Protein 6AO7 (pdb70)

Secondary structure (DSSP, 8-state):
--S-EEEEPPTTSPP-HHHHHHH-S-HHHHHHHHHHSEEEEEEETTEEEEEEEEEESSSSEEEEEEEEE-GGGTTSSHHHHHHHHHHHHHHHTT-SEEEEEEETT-HHHHHHHHHTTPEEEEEETTHHHHH-SS--EETTEE--SEEEEEEE-

Solvent-accessible surface area: 8504 Å² total; per-residue (Å²): 65,111,75,32,77,32,125,79,43,91,96,82,54,114,49,23,58,120,14,0,70,84,50,8,90,24,105,80,48,0,53,121,9,35,120,71,15,97,14,18,16,0,25,83,83,153,98,65,0,0,0,0,0,9,60,50,104,78,158,89,6,1,6,4,66,4,29,8,14,18,131,88,46,78,157,103,47,6,17,4,95,0,0,49,32,0,22,102,52,1,91,103,51,154,42,52,87,0,5,5,20,10,3,41,2,9,87,54,71,24,138,54,11,85,124,63,40,3,180,83,67,73,111,76,167,57,40,27,59,113,71,22,143,66,90,51,148,62,129,63,90,71,9,34,33,15,18,10,0,19,29,86,58

Radius of gyration: 14.87 Å; Cα contacts (8 Å, |Δi|>4): 278; chains: 1; bounding box: 31×37×37 Å

Structure (mmCIF, N/CA/C/O backbone):
data_6AO7
#
_entry.id   6AO7
#
_cell.length_a   67.160
_cell.length_b   67.160
_cell.length_c   134.210
_cell.angle_alpha   90.000
_cell.angle_beta   90.000
_cell.angle_gamma   120.000
#
_symmetry.space_group_name_H-M   'P 65 2 2'
#
loop_
_entity.id
_entity.type
_entity.pdbx_description
1 polymer Acetyltransferase
2 non-polymer 'ACETYL COENZYME *A'
3 non-polymer 'SULFATE ION'
4 water water
#
loop_
_atom_site.group_PDB
_atom_site.id
_atom_site.type_symbol
_atom_site.label_atom_id
_atom_site.label_alt_id
_atom_site.label_comp_id
_atom_site.label_asym_id
_atom_site.label_entity_id
_atom_site.label_seq_id
_atom_site.pdbx_PDB_ins_code
_atom_site.Cartn_x
_atom_site.Cartn_y
_atom_site.Cartn_z
_atom_site.occupancy
_atom_site.B_iso_or_equiv
_atom_site.auth_seq_id
_atom_site.auth_comp_id
_atom_site.auth_asym_id
_atom_site.auth_atom_id
_atom_site.pdbx_PDB_model_num
ATOM 1 N N . LYS A 1 10 ? -12.709 13.886 70.294 1.00 89.70 2 LYS A N 1
ATOM 2 C CA . LYS A 1 10 ? -13.538 13.594 71.456 1.00 91.30 2 LYS A CA 1
ATOM 3 C C . LYS A 1 10 ? -12.742 13.812 72.737 1.00 86.82 2 LYS A C 1
ATOM 4 O O . LYS A 1 10 ? -11.727 14.508 72.738 1.00 85.48 2 LYS A O 1
ATOM 6 N N . ASP A 1 11 ? -13.210 13.216 73.829 1.00 83.66 3 ASP A N 1
ATOM 7 C CA . ASP A 1 11 ? -12.576 13.381 75.129 1.00 80.67 3 ASP A CA 1
ATOM 8 C C . ASP A 1 11 ? -11.738 12.177 75.541 1.00 78.07 3 ASP A C 1
ATOM 9 O O . ASP A 1 11 ? -11.127 12.204 76.612 1.00 77.87 3 ASP A O 1
ATOM 11 N N . ASN A 1 12 ? -11.689 11.130 74.725 1.00 78.53 4 ASN A N 1
ATOM 12 C CA . ASN A 1 12 ? -10.971 9.906 75.056 1.00 82.22 4 ASN A CA 1
ATOM 13 C C . ASN A 1 12 ? -9.881 9.617 74.029 1.00 79.26 4 ASN A C 1
ATOM 14 O O . ASN A 1 12 ? -9.677 8.476 73.611 1.00 84.62 4 ASN A O 1
ATOM 16 N N . ILE A 1 13 ? -9.169 10.661 73.610 1.00 70.79 5 ILE A N 1
ATOM 17 C CA . ILE A 1 13 ? -8.050 10.555 72.678 1.00 64.70 5 ILE A CA 1
ATOM 18 C C . ILE A 1 13 ? -6.760 10.651 73.482 1.00 60.49 5 ILE A C 1
ATOM 19 O O . ILE A 1 13 ? -6.696 11.390 74.472 1.00 66.59 5 ILE A O 1
ATOM 24 N N . THR A 1 14 ? -5.742 9.881 73.091 1.00 54.00 6 THR A N 1
ATOM 25 C CA . THR A 1 14 ? -4.434 9.926 73.738 1.00 54.04 6 THR A CA 1
ATOM 26 C C . THR A 1 14 ? -3.371 10.356 72.732 1.00 54.45 6 THR A C 1
ATOM 27 O O . THR A 1 14 ? -3.447 10.003 71.552 1.00 51.67 6 THR A O 1
ATOM 31 N N . ILE A 1 15 ? -2.380 11.117 73.203 1.00 56.49 7 ILE A N 1
ATOM 32 C CA . ILE A 1 15 ? -1.316 11.650 72.357 1.00 56.15 7 ILE A CA 1
ATOM 33 C C . ILE A 1 15 ? 0.029 11.248 72.945 1.00 56.57 7 ILE A C 1
ATOM 34 O O . ILE A 1 15 ? 0.284 11.476 74.131 1.00 61.12 7 ILE A O 1
ATOM 39 N N . HIS A 1 16 ? 0.891 10.676 72.113 1.00 52.44 8 HIS A N 1
ATOM 40 C CA . HIS A 1 16 ? 2.209 10.223 72.524 1.00 52.04 8 HIS A CA 1
ATOM 41 C C . HIS A 1 16 ? 3.202 10.491 71.406 1.00 38.01 8 HIS A C 1
ATOM 42 O O . HIS A 1 16 ? 2.820 10.542 70.231 1.00 41.70 8 HIS A O 1
ATOM 49 N N . PRO A 1 17 ? 4.477 10.681 71.741 1.00 45.33 9 PRO A N 1
ATOM 50 C CA . PRO A 1 17 ? 5.489 10.804 70.690 1.00 41.13 9 PRO A CA 1
ATOM 51 C C . PRO A 1 17 ? 5.623 9.498 69.926 1.00 39.34 9 PRO A C 1
ATOM 52 O O . PRO A 1 17 ? 5.420 8.409 70.470 1.00 42.80 9 PRO A O 1
ATOM 56 N N . HIS A 1 18 ? 5.967 9.618 68.647 1.00 39.62 10 HIS A N 1
ATOM 57 C CA . HIS A 1 18 ? 6.239 8.444 67.826 1.00 48.72 10 HIS A CA 1
ATOM 58 C C . HIS A 1 18 ? 7.502 7.713 68.299 1.00 49.13 10 HIS A C 1
ATOM 59 O O . HIS A 1 18 ? 8.541 8.339 68.535 1.00 49.64 10 HIS A O 1
ATOM 66 N N . THR A 1 19 ? 7.405 6.382 68.414 1.00 45.58 11 THR A N 1
ATOM 67 C CA . THR A 1 19 ? 8.504 5.502 68.826 1.00 53.99 11 THR A CA 1
ATOM 68 C C . THR A 1 19 ? 9.242 4.927 67.619 1.00 56.49 11 THR A C 1
ATOM 69 O O . THR A 1 19 ? 8.620 4.460 66.663 1.00 53.70 11 THR A O 1
ATOM 73 N N . ALA A 1 20 ? 10.572 4.915 67.694 1.00 57.23 12 ALA A N 1
ATOM 74 C CA . ALA A 1 20 ? 11.377 4.276 66.660 1.00 61.63 12 ALA A CA 1
ATOM 75 C C . ALA A 1 20 ? 10.934 2.832 66.443 1.00 66.95 12 ALA A C 1
ATOM 76 O O . ALA A 1 20 ? 10.659 2.098 67.396 1.00 61.27 12 ALA A O 1
ATOM 78 N N . GLY A 1 21 ? 10.868 2.428 65.172 1.00 68.22 13 GLY A N 1
ATOM 79 C CA . GLY A 1 21 ? 10.373 1.123 64.785 1.00 71.70 13 GLY A CA 1
ATOM 80 C C . GLY A 1 21 ? 8.890 1.097 64.465 1.00 68.85 13 GLY A C 1
ATOM 81 O O . GLY A 1 21 ? 8.446 0.235 63.701 1.00 71.95 13 GLY A O 1
ATOM 82 N N . THR A 1 22 ? 8.124 2.017 65.044 1.00 56.85 14 THR A N 1
ATOM 83 C CA . THR A 1 22 ? 6.707 2.164 64.730 1.00 63.67 14 THR A CA 1
ATOM 84 C C . THR A 1 22 ? 6.534 2.691 63.305 1.00 62.68 14 THR A C 1
ATOM 85 O O . THR A 1 22 ? 7.324 3.524 62.845 1.00 62.14 14 THR A O 1
ATOM 89 N N . PRO A 1 23 ? 5.519 2.231 62.582 1.00 56.38 15 PRO A N 1
ATOM 90 C CA . PRO A 1 23 ? 5.249 2.808 61.265 1.00 56.92 15 PRO A CA 1
ATOM 91 C C . PRO A 1 23 ? 4.955 4.299 61.356 1.00 52.25 15 PRO A C 1
ATOM 92 O O . PRO A 1 23 ? 4.326 4.790 62.299 1.00 46.06 15 PRO A O 1
ATOM 96 N N . ILE A 1 24 ? 5.443 5.027 60.366 1.00 45.44 16 ILE A N 1
ATOM 97 C CA A ILE A 1 24 ? 5.172 6.456 60.241 0.67 42.10 16 ILE A CA 1
ATOM 98 C CA B ILE A 1 24 ? 5.155 6.451 60.270 0.33 42.10 16 ILE A CA 1
ATOM 99 C C . ILE A 1 24 ? 3.845 6.603 59.504 1.00 41.97 16 ILE A C 1
ATOM 100 O O . ILE A 1 24 ? 3.694 6.041 58.412 1.00 43.83 16 ILE A O 1
ATOM 109 N N . PRO A 1 25 ? 2.854 7.329 60.053 1.00 42.20 17 PRO A N 1
ATOM 110 C CA . PRO A 1 25 ? 1.531 7.438 59.393 1.00 43.48 17 PRO A CA 1
ATOM 111 C C . PRO A 1 25 ? 1.556 8.416 58.222 1.00 46.78 17 PRO A C 1
ATOM 112 O O . PRO A 1 25 ? 1.094 9.564 58.297 1.00 45.42 17 PRO A O 1
ATOM 116 N N . TYR A 1 26 ? 2.137 7.961 57.110 1.00 43.25 18 TYR A N 1
ATOM 117 C CA . TYR A 1 26 ? 2.245 8.829 55.943 1.00 44.37 18 TYR A CA 1
ATOM 118 C C . TYR A 1 26 ? 0.874 9.184 55.389 1.00 49.06 18 TYR A C 1
ATOM 119 O O . TYR A 1 26 ? 0.673 10.300 54.893 1.00 41.13 18 TYR A O 1
ATOM 128 N N . ASP A 1 27 ? -0.076 8.242 55.449 1.00 48.06 19 ASP A N 1
ATOM 129 C CA . ASP A 1 27 ? -1.455 8.539 55.068 1.00 53.20 19 ASP A CA 1
ATOM 130 C C . ASP A 1 27 ? -1.934 9.828 55.723 1.00 48.39 19 ASP A C 1
ATOM 131 O O . ASP A 1 27 ? -2.485 10.716 55.058 1.00 49.39 19 ASP A O 1
ATOM 136 N N . LEU A 1 28 ? -1.697 9.967 57.027 1.00 37.22 20 LEU A N 1
ATOM 137 C CA . LEU A 1 28 ? -2.125 11.181 57.716 1.00 41.15 20 LEU A CA 1
ATOM 138 C C . LEU A 1 28 ? -1.259 12.384 57.341 1.00 39.86 20 LEU A C 1
ATOM 139 O O . LEU A 1 28 ? -1.786 13.446 56.983 1.00 38.05 20 LEU A O 1
ATOM 144 N N . LEU A 1 29 ? 0.069 12.247 57.432 1.00 41.27 21 LEU A N 1
ATOM 145 C CA . LEU A 1 29 ? 0.954 13.379 57.142 1.00 37.45 21 LEU A CA 1
ATOM 146 C C . LEU A 1 29 ? 0.706 13.936 55.743 1.00 35.46 21 LEU A C 1
ATOM 147 O O . LEU A 1 29 ? 0.734 15.158 55.540 1.00 33.92 21 LEU A O 1
ATOM 152 N N . LEU A 1 30 ? 0.429 13.054 54.774 1.00 36.14 22 LEU A N 1
ATOM 153 C CA . LEU A 1 30 ? 0.209 13.479 53.400 1.00 43.71 22 LEU A CA 1
ATOM 154 C C . LEU A 1 30 ? -1.106 14.225 53.229 1.00 38.78 22 LEU A C 1
ATOM 155 O O . LEU A 1 30 ? -1.266 14.922 52.225 1.00 38.32 22 LEU A O 1
ATOM 160 N N . LEU A 1 31 ? -2.056 14.080 54.160 1.00 35.04 23 LEU A N 1
ATOM 161 C CA . LEU A 1 31 ? -3.264 14.894 54.082 1.00 38.43 23 LEU A CA 1
ATOM 162 C C . LEU A 1 31 ? -2.932 16.363 54.278 1.00 42.05 23 LEU A C 1
ATOM 163 O O . LEU A 1 31 ? -3.617 17.236 53.727 1.00 36.94 23 LEU A O 1
ATOM 168 N N . ALA A 1 32 ? -1.873 16.645 55.042 1.00 39.84 24 ALA A N 1
ATOM 169 C CA . ALA A 1 32 ? -1.480 18.002 55.390 1.00 41.29 24 ALA A CA 1
ATOM 170 C C . ALA A 1 32 ? -0.361 18.548 54.514 1.00 43.14 24 ALA A C 1
ATOM 171 O O . ALA A 1 32 ? -0.227 19.770 54.400 1.00 44.35 24 ALA A O 1
ATOM 173 N N . ASP A 1 33 ? 0.435 17.681 53.894 1.00 39.45 25 ASP A N 1
ATOM 174 C CA . ASP A 1 33 ? 1.561 18.091 53.069 1.00 42.56 25 ASP A CA 1
ATOM 175 C C . ASP A 1 33 ? 1.718 17.090 51.929 1.00 46.32 25 ASP A C 1
ATOM 176 O O . ASP A 1 33 ? 2.076 15.929 52.170 1.00 46.89 25 ASP A O 1
ATOM 181 N N . PRO A 1 34 ? 1.457 17.494 50.680 1.00 45.33 26 PRO A N 1
ATOM 182 C CA . PRO A 1 34 ? 1.453 16.531 49.571 1.00 43.14 26 PRO A CA 1
ATOM 183 C C . PRO A 1 34 ? 2.828 15.994 49.197 1.00 54.95 26 PRO A C 1
ATOM 184 O O . PRO A 1 34 ? 2.912 15.087 48.356 1.00 49.12 26 PRO A O 1
ATOM 188 N N . SER A 1 35 ? 3.906 16.493 49.795 1.00 50.01 27 SER A N 1
ATOM 189 C CA . SER A 1 35 ? 5.257 16.106 49.408 1.00 51.43 27 SER A CA 1
ATOM 190 C C . SER A 1 35 ? 5.853 15.188 50.470 1.00 48.58 27 SER A C 1
ATOM 191 O O . SER A 1 35 ? 6.228 15.649 51.553 1.00 47.69 27 SER A O 1
ATOM 194 N N . LYS A 1 36 ? 5.961 13.895 50.144 1.00 49.42 28 LYS A N 1
ATOM 195 C CA . LYS A 1 36 ? 6.629 12.958 51.044 1.00 47.77 28 LYS A CA 1
ATOM 196 C C . LYS A 1 36 ? 8.084 13.349 51.270 1.00 52.35 28 LYS A C 1
ATOM 197 O O . LYS A 1 36 ? 8.664 13.019 52.312 1.00 50.96 28 LYS A O 1
ATOM 203 N N . GLU A 1 37 ? 8.690 14.047 50.307 1.00 54.58 29 GLU A N 1
ATOM 204 C CA . GLU A 1 37 ? 10.070 14.486 50.467 1.00 60.13 29 GLU A CA 1
ATOM 205 C C . GLU A 1 37 ? 10.171 15.571 51.527 1.00 55.34 29 GLU A C 1
ATOM 206 O O . GLU A 1 37 ? 11.046 15.519 52.400 1.00 55.13 29 GLU A O 1
ATOM 208 N N . LEU A 1 38 ? 9.271 16.557 51.474 1.00 50.69 30 LEU A N 1
ATOM 209 C CA . LEU A 1 38 ? 9.271 17.606 52.489 1.00 45.42 30 LEU A CA 1
ATOM 210 C C . LEU A 1 38 ? 8.921 17.048 53.865 1.00 44.98 30 LEU A C 1
ATOM 211 O O . LEU A 1 38 ? 9.496 17.478 54.871 1.00 42.11 30 LEU A O 1
ATOM 216 N N . ILE A 1 39 ? 7.985 16.092 53.931 1.00 38.41 31 ILE A N 1
ATOM 217 C CA . ILE A 1 39 ? 7.645 15.477 55.214 1.00 39.65 31 ILE A CA 1
ATOM 218 C C . ILE A 1 39 ? 8.880 14.831 55.828 1.00 44.86 31 ILE A C 1
ATOM 219 O O . I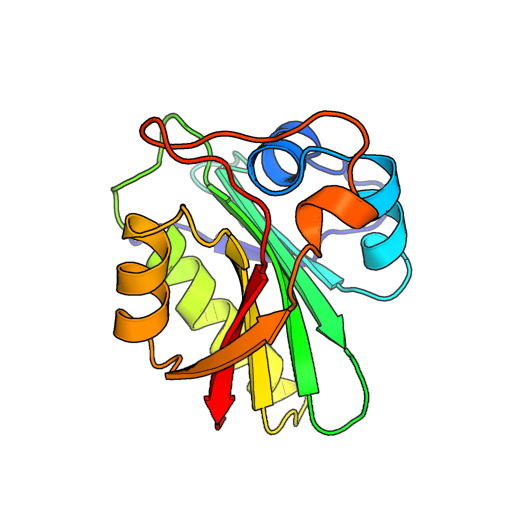LE A 1 39 ? 9.267 15.137 56.964 1.00 41.98 31 ILE A O 1
ATOM 224 N N . ASP A 1 40 ? 9.541 13.953 55.067 1.00 46.61 32 ASP A N 1
ATOM 225 C CA . ASP A 1 40 ? 10.711 13.260 55.596 1.00 45.78 32 ASP A CA 1
ATOM 226 C C . ASP A 1 40 ? 11.800 14.239 56.029 1.00 49.54 32 ASP A C 1
ATOM 227 O O . ASP A 1 40 ? 12.550 13.955 56.969 1.00 43.68 32 ASP A O 1
ATOM 232 N N . GLN A 1 41 ? 11.870 15.416 55.400 1.00 54.05 33 GLN A N 1
ATOM 233 C CA . GLN A 1 41 ? 12.902 16.383 55.774 1.00 52.47 33 GLN A CA 1
ATOM 234 C C . GLN A 1 41 ? 12.639 16.981 57.154 1.00 48.30 33 GLN A C 1
ATOM 235 O O . GLN A 1 41 ? 13.560 17.104 57.968 1.00 45.79 33 GLN A O 1
ATOM 241 N N . TYR A 1 42 ? 11.399 17.387 57.440 1.00 39.97 34 TYR A N 1
ATOM 242 C CA . TYR A 1 42 ? 11.206 17.904 58.789 1.00 43.53 34 TYR A CA 1
ATOM 243 C C . TYR A 1 42 ? 10.993 16.797 59.811 1.00 48.89 34 TYR A C 1
ATOM 244 O O . TYR A 1 42 ? 11.039 17.076 61.012 1.00 51.00 34 TYR A O 1
ATOM 253 N N . LEU A 1 43 ? 10.795 15.547 59.384 1.00 50.10 35 LEU A N 1
ATOM 254 C CA . LEU A 1 43 ? 10.879 14.462 60.352 1.00 44.94 35 LEU A CA 1
ATOM 255 C C . LEU A 1 43 ? 12.307 14.263 60.836 1.00 45.86 35 LEU A C 1
ATOM 256 O O . LEU A 1 43 ? 12.505 13.751 61.941 1.00 48.68 35 LEU A O 1
ATOM 261 N N . THR A 1 44 ? 13.301 14.701 60.054 1.00 49.89 36 THR A N 1
ATOM 262 C CA . THR A 1 44 ? 14.703 14.535 60.446 1.00 53.01 36 THR A CA 1
ATOM 263 C C . THR A 1 44 ? 15.012 15.281 61.738 1.00 50.85 36 THR A C 1
ATOM 264 O O . THR A 1 44 ? 15.593 14.716 62.674 1.00 52.77 36 THR A O 1
ATOM 268 N N . SER A 1 45 ? 14.645 16.557 61.804 1.00 46.76 37 SER A N 1
ATOM 269 C CA . SER A 1 45 ? 14.973 17.402 62.944 1.00 56.48 37 SER A CA 1
ATOM 270 C C . SER A 1 45 ? 13.765 17.723 63.810 1.00 50.41 37 SER A C 1
ATOM 271 O O . SER A 1 45 ? 13.922 18.347 64.864 1.00 57.52 37 SER A O 1
ATOM 274 N N . GLY A 1 46 ? 12.568 17.311 63.399 1.00 39.52 38 GLY A N 1
ATOM 275 C CA . GLY A 1 46 ? 11.364 17.562 64.156 1.00 40.15 38 GLY A CA 1
ATOM 276 C C . GLY A 1 46 ? 10.991 16.389 65.054 1.00 43.25 38 GLY A C 1
ATOM 277 O O . GLY A 1 46 ? 11.689 15.383 65.145 1.00 39.82 38 GLY A O 1
ATOM 278 N N . GLU A 1 47 ? 9.858 16.551 65.732 1.00 40.56 39 GLU A N 1
ATOM 279 C CA . GLU A 1 47 ? 9.329 15.547 66.643 1.00 40.25 39 GLU A CA 1
ATOM 280 C C . GLU A 1 47 ? 7.903 15.233 66.230 1.00 42.15 39 GLU A C 1
ATOM 281 O O . GLU A 1 47 ? 7.070 16.145 66.119 1.00 35.86 39 GLU A O 1
ATOM 287 N N . LEU A 1 48 ? 7.626 13.949 66.011 1.00 39.49 40 LEU A N 1
ATOM 288 C CA . LEU A 1 48 ? 6.316 13.502 65.550 1.00 36.85 40 LEU A C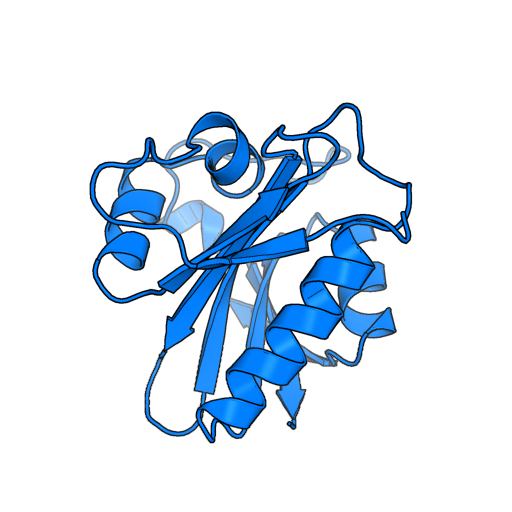A 1
ATOM 289 C C . LEU A 1 48 ? 5.512 12.974 66.731 1.00 36.35 40 LEU A C 1
ATOM 290 O O . LEU A 1 48 ? 6.034 12.211 67.558 1.00 38.49 40 LEU A O 1
ATOM 295 N N . TYR A 1 49 ? 4.245 13.379 66.798 1.00 36.40 41 TYR A N 1
ATOM 296 C CA . TYR A 1 49 ? 3.328 12.971 67.849 1.00 36.94 41 TYR A CA 1
ATOM 297 C C . TYR A 1 49 ? 2.110 12.315 67.211 1.00 37.01 41 TYR A C 1
ATOM 298 O O . TYR A 1 49 ? 1.662 12.728 66.140 1.00 37.87 41 TYR A O 1
ATOM 307 N N . LEU A 1 50 ? 1.591 11.282 67.856 1.00 40.04 42 LEU A N 1
ATOM 308 C CA . LEU A 1 50 ? 0.511 10.470 67.310 1.00 42.82 42 LEU A CA 1
ATOM 309 C C . LEU A 1 50 ? -0.686 10.540 68.245 1.00 46.91 42 LEU A C 1
ATOM 310 O O . LEU A 1 50 ? -0.539 10.340 69.456 1.00 45.05 42 LEU A O 1
ATOM 315 N N . ALA A 1 51 ? -1.868 10.800 67.682 1.00 42.49 43 ALA A N 1
ATOM 316 C CA . ALA A 1 51 ? -3.112 10.816 68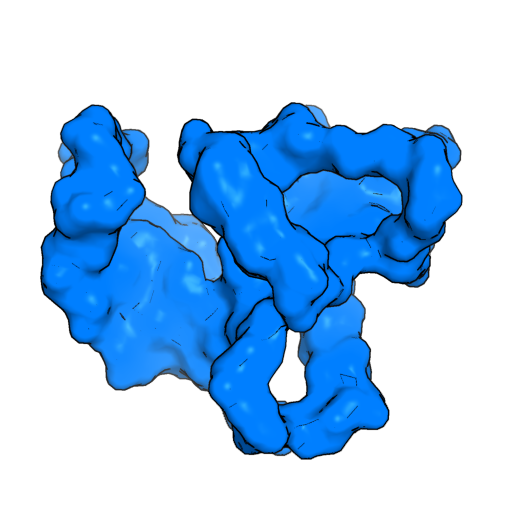.441 1.00 44.88 43 ALA A CA 1
ATOM 317 C C . ALA A 1 51 ? -3.856 9.510 68.189 1.00 48.18 43 ALA A C 1
ATOM 318 O O . ALA A 1 51 ? -4.144 9.175 67.037 1.00 47.88 43 ALA A O 1
ATOM 320 N N . LYS A 1 52 ? -4.158 8.783 69.262 1.00 51.91 44 LYS A N 1
ATOM 321 C CA . LYS A 1 52 ? -4.782 7.468 69.182 1.00 62.29 44 LYS A CA 1
ATOM 322 C C . LYS A 1 52 ? -6.180 7.496 69.793 1.00 62.57 44 LYS A C 1
ATOM 323 O O . LYS A 1 52 ? -6.417 8.168 70.802 1.00 59.82 44 LYS A O 1
ATOM 325 N N . TYR A 1 53 ? -7.104 6.761 69.173 1.00 63.74 45 TYR A N 1
ATOM 326 C CA . TYR A 1 53 ? -8.466 6.620 69.681 1.00 68.80 45 TYR A CA 1
ATOM 327 C C . TYR A 1 53 ? -8.920 5.192 69.447 1.00 75.86 45 TYR A C 1
ATOM 328 O O . TYR A 1 53 ? -8.967 4.745 68.296 1.00 71.53 45 TYR A O 1
ATOM 337 N N . ASN A 1 54 ? -9.291 4.503 70.525 1.00 78.68 46 ASN A N 1
ATOM 338 C CA . ASN A 1 54 ? -9.600 3.079 70.486 1.00 91.46 46 ASN A CA 1
ATOM 339 C C . ASN A 1 54 ? -8.566 2.339 69.644 1.00 91.43 46 ASN A C 1
ATOM 340 O O . ASN A 1 54 ? -8.887 1.621 68.695 1.00 98.43 46 ASN A O 1
ATOM 342 N N . ASN A 1 55 ? -7.297 2.584 69.972 1.00 84.47 47 ASN A N 1
ATOM 343 C CA . ASN A 1 55 ? -6.101 1.903 69.489 1.00 79.31 47 ASN A CA 1
ATOM 344 C C . ASN A 1 55 ? -5.678 2.342 68.082 1.00 82.41 47 ASN A C 1
ATOM 345 O O . ASN A 1 55 ? -4.609 1.941 67.625 1.00 76.39 47 ASN A O 1
ATOM 350 N N . GLU A 1 56 ? -6.456 3.170 67.395 1.00 63.52 48 GLU A N 1
ATOM 351 C CA . GLU A 1 56 ? -6.159 3.569 66.026 1.00 61.45 48 GLU A CA 1
ATOM 352 C C . GLU A 1 56 ? -5.493 4.937 66.012 1.00 54.11 48 GLU A C 1
ATOM 353 O O . GLU A 1 56 ? -5.888 5.823 66.770 1.00 48.89 48 GLU A O 1
ATOM 359 N N . ILE A 1 57 ? -4.485 5.107 65.156 1.00 41.18 49 ILE A N 1
ATOM 360 C CA A ILE A 1 57 ? -3.870 6.417 64.950 0.50 38.38 49 ILE A CA 1
ATOM 361 C CA B ILE A 1 57 ? -3.866 6.415 64.945 0.50 38.38 49 ILE A CA 1
ATOM 362 C C . ILE A 1 57 ? -4.793 7.228 64.047 1.00 40.86 49 ILE A C 1
ATOM 363 O O . ILE A 1 57 ? -4.953 6.917 62.865 1.00 41.11 49 ILE A O 1
ATOM 372 N N . ILE A 1 58 ? -5.405 8.270 64.602 1.00 40.08 50 ILE A N 1
ATOM 373 C CA . ILE A 1 58 ? -6.362 9.083 63.863 1.00 42.02 50 ILE A CA 1
ATOM 374 C C . ILE A 1 58 ? -5.881 10.507 63.649 1.00 37.08 50 ILE A C 1
ATOM 375 O O . ILE A 1 58 ? -6.589 11.296 63.018 1.00 41.60 50 ILE A O 1
ATOM 380 N N . GLY A 1 59 ? -4.706 10.860 64.141 1.00 37.16 51 GLY A N 1
ATOM 381 C CA . GLY A 1 59 ? -4.206 12.207 63.939 1.00 31.39 51 GLY A CA 1
ATOM 382 C C . GLY A 1 59 ? -2.752 12.260 64.335 1.00 33.00 51 GLY A C 1
ATOM 383 O O . GLY A 1 59 ? -2.224 11.329 64.955 1.00 36.50 51 GLY A O 1
ATOM 384 N N . CYS A 1 60 ? -2.111 13.374 63.971 1.00 32.20 52 CYS A N 1
ATOM 385 C CA . CYS A 1 60 ? -0.681 13.541 64.217 1.00 31.96 52 CYS A CA 1
ATOM 386 C C . CYS A 1 60 ? -0.310 15.001 64.055 1.00 34.79 52 CYS A C 1
ATOM 387 O O . CYS A 1 60 ? -1.025 15.774 63.408 1.00 34.03 52 CYS A O 1
ATOM 390 N N . TYR A 1 61 ? 0.831 15.366 64.638 1.00 33.15 53 TYR A N 1
ATOM 391 C CA . TYR A 1 61 ? 1.455 16.647 64.329 1.00 31.90 53 TYR A CA 1
ATOM 392 C C . TYR A 1 61 ? 2.976 16.516 64.441 1.00 32.40 53 TYR A C 1
ATOM 393 O O . TYR A 1 61 ? 3.502 15.602 65.086 1.00 33.46 53 TYR A O 1
ATOM 402 N N . VAL A 1 62 ? 3.668 17.440 63.777 1.00 33.18 54 VAL A N 1
ATOM 403 C CA . VAL A 1 62 ? 5.125 17.518 63.784 1.00 32.04 54 VAL A CA 1
ATOM 404 C C . VAL A 1 62 ? 5.538 18.905 64.266 1.00 29.41 54 VAL A C 1
ATOM 405 O O . VAL A 1 62 ? 5.108 19.924 63.693 1.00 32.10 54 VAL A O 1
ATOM 409 N N . LEU A 1 63 ? 6.371 18.941 65.309 1.00 30.57 55 LEU A N 1
ATOM 410 C CA . LEU A 1 63 ? 6.991 20.168 65.795 1.00 32.21 55 LEU A CA 1
ATOM 411 C C . LEU A 1 63 ? 8.397 20.280 65.230 1.00 32.89 55 LEU A C 1
ATOM 412 O O . LEU A 1 63 ? 9.164 19.315 65.278 1.00 36.71 55 LEU A O 1
ATOM 417 N N . TYR A 1 64 ? 8.744 21.472 64.744 1.00 35.84 56 TYR A N 1
ATOM 418 C CA . TYR A 1 64 ? 9.978 21.696 63.991 1.00 33.94 56 TYR A CA 1
ATOM 419 C C . TYR A 1 64 ? 10.641 22.979 64.476 1.00 32.68 56 TYR A C 1
ATOM 420 O O . TYR A 1 64 ? 10.250 24.079 64.054 1.00 30.05 56 TYR A O 1
ATOM 429 N N . PRO A 1 65 ? 11.644 22.881 65.355 1.00 32.60 57 PRO A N 1
ATOM 430 C CA . PRO A 1 65 ? 12.294 24.098 65.872 1.00 40.09 57 PRO A CA 1
ATOM 431 C C . PRO A 1 65 ? 12.999 24.895 64.781 1.00 41.48 57 PRO A C 1
ATOM 432 O O . PRO A 1 65 ? 13.683 24.340 63.922 1.00 40.35 57 PRO A O 1
ATOM 436 N N . TRP A 1 66 ? 12.815 26.217 64.818 1.00 33.78 58 TRP A N 1
ATOM 437 C CA . TRP A 1 66 ? 13.649 27.138 64.049 1.00 36.65 58 TRP A CA 1
ATOM 438 C C . TRP A 1 66 ? 14.938 27.476 64.772 1.00 43.29 58 TRP A C 1
ATOM 439 O O . TRP A 1 66 ? 16.002 27.611 64.149 1.00 46.26 58 TRP A O 1
ATOM 450 N N . ASP A 1 67 ? 14.832 27.639 66.084 1.00 37.84 59 ASP A N 1
ATOM 451 C CA . ASP A 1 67 ? 15.900 28.153 66.924 1.00 40.11 59 ASP A CA 1
ATOM 452 C C . ASP A 1 67 ? 15.406 28.031 68.354 1.00 44.14 59 ASP A C 1
ATOM 453 O O . ASP A 1 67 ? 14.391 27.366 68.594 1.00 45.49 59 ASP A O 1
ATOM 458 N N . PHE A 1 68 ? 16.073 28.680 69.308 1.00 42.48 60 PHE A N 1
ATOM 459 C CA . PHE A 1 68 ? 15.636 28.521 70.687 1.00 47.64 60 PHE A CA 1
ATOM 460 C C . PHE A 1 68 ? 14.274 29.154 70.930 1.00 49.92 60 PHE A C 1
ATOM 461 O O . PHE A 1 68 ? 13.484 28.621 71.717 1.00 44.41 60 PHE A O 1
ATOM 469 N N . GLU A 1 69 ? 13.977 30.266 70.251 1.00 46.90 61 GLU A N 1
ATOM 470 C CA . GLU A 1 69 ? 12.770 31.034 70.540 1.00 47.29 61 GLU A CA 1
ATOM 471 C C . GLU A 1 69 ? 11.522 30.459 69.857 1.00 46.34 61 GLU A C 1
ATOM 472 O O . GLU A 1 69 ? 10.448 30.425 70.470 1.00 41.29 61 GLU A O 1
ATOM 478 N N . THR A 1 70 ? 11.631 29.982 68.613 1.00 35.27 62 THR A N 1
ATOM 479 C CA . THR A 1 70 ? 10.456 29.654 67.804 1.00 32.90 62 THR A CA 1
ATOM 480 C C . THR A 1 70 ? 10.452 28.185 67.410 1.00 38.24 62 THR A C 1
ATOM 481 O O . THR A 1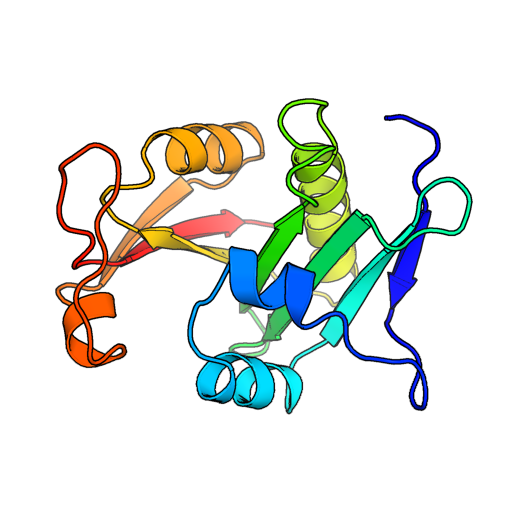 70 ? 11.461 27.663 66.932 1.00 37.96 62 THR A O 1
ATOM 485 N N . THR A 1 71 ? 9.304 27.529 67.565 1.00 35.86 63 THR A N 1
ATOM 486 C CA . THR A 1 71 ? 9.109 26.219 66.962 1.00 33.52 63 THR A CA 1
ATOM 487 C C . THR A 1 71 ? 7.847 26.269 66.121 1.00 36.63 63 THR A C 1
ATOM 488 O O . THR A 1 71 ? 6.948 27.071 66.377 1.00 32.79 63 THR A O 1
ATOM 492 N N . GLU A 1 72 ? 7.804 25.424 65.096 1.00 32.50 64 GLU A N 1
ATOM 493 C CA . GLU A 1 72 ? 6.793 25.495 64.056 1.00 27.85 64 GLU A CA 1
ATOM 494 C C . GLU A 1 72 ? 6.024 24.180 63.997 1.00 32.15 64 GLU A C 1
ATOM 495 O O . GLU A 1 72 ? 6.601 23.100 64.130 1.00 30.93 64 GLU A O 1
ATOM 501 N N . ILE A 1 73 ? 4.710 24.290 63.851 1.00 31.51 65 ILE A N 1
ATOM 502 C CA . ILE A 1 73 ? 3.881 23.139 63.512 1.00 32.42 65 ILE A CA 1
ATOM 503 C C . ILE A 1 73 ? 4.032 22.947 62.008 1.00 27.98 65 ILE A C 1
ATOM 504 O O . ILE A 1 73 ? 3.373 23.636 61.225 1.00 31.26 65 ILE A O 1
ATOM 509 N N . LYS A 1 74 ? 4.927 22.045 61.599 1.00 30.14 66 LYS A N 1
ATOM 510 C CA . LYS A 1 74 ? 5.133 21.798 60.178 1.00 32.65 66 LYS A CA 1
ATOM 511 C C . LYS A 1 74 ? 4.029 20.942 59.578 1.00 33.40 66 LYS A C 1
ATOM 512 O O . LYS A 1 74 ? 3.864 20.930 58.353 1.00 36.56 66 LYS A O 1
ATOM 518 N N . ASN A 1 75 ? 3.293 20.211 60.408 1.00 31.57 67 ASN A N 1
ATOM 519 C CA . ASN A 1 75 ? 2.302 19.270 59.903 1.00 34.69 67 ASN A CA 1
ATOM 520 C C . ASN A 1 75 ? 1.301 18.998 61.010 1.00 28.02 67 ASN A C 1
ATOM 521 O O . ASN A 1 75 ? 1.690 18.771 62.151 1.00 32.54 67 ASN A O 1
ATOM 526 N N . ILE A 1 76 ? 0.015 19.092 60.693 1.00 33.08 68 ILE A N 1
ATOM 527 C CA . ILE A 1 76 ? -1.023 18.692 61.633 1.00 30.99 68 ILE A CA 1
ATOM 528 C C . ILE A 1 76 ? -2.172 18.110 60.820 1.00 30.60 68 ILE A C 1
ATOM 529 O O . ILE A 1 76 ? -2.629 18.723 59.845 1.00 31.48 68 ILE A O 1
ATOM 534 N N . ALA A 1 77 ? -2.623 16.915 61.194 1.00 29.39 69 ALA A N 1
ATOM 535 C CA . ALA A 1 77 ? -3.630 16.243 60.374 1.00 32.12 69 ALA A CA 1
ATOM 536 C C . ALA A 1 77 ? -4.553 15.391 61.235 1.00 31.92 69 ALA A C 1
ATOM 537 O O . ALA A 1 77 ? -4.146 14.852 62.266 1.00 34.43 69 ALA A O 1
ATOM 539 N N . VAL A 1 78 ? -5.801 15.267 60.784 1.00 31.72 70 VAL A N 1
ATOM 540 C CA . VAL A 1 78 ? -6.791 14.400 61.402 1.00 33.75 70 VAL A CA 1
ATOM 541 C C . VAL A 1 78 ? -7.404 13.555 60.304 1.00 35.69 70 VAL A C 1
ATOM 542 O O . VAL A 1 78 ? -7.746 14.080 59.236 1.00 43.12 70 VAL A O 1
ATOM 546 N N . ALA A 1 79 ? -7.553 12.251 60.569 1.00 48.86 71 ALA A N 1
ATOM 547 C CA . ALA A 1 79 ? -8.164 11.332 59.616 1.00 47.47 71 ALA A CA 1
ATOM 548 C C . ALA A 1 79 ? -9.454 11.914 59.057 1.00 52.62 71 ALA A C 1
ATOM 549 O O . ALA A 1 79 ? -10.247 12.512 59.787 1.00 47.86 71 ALA A O 1
ATOM 551 N N . GLU A 1 80 ? -9.668 11.719 57.750 1.00 58.75 72 GLU A N 1
ATOM 552 C CA . GLU A 1 80 ? -10.837 12.301 57.096 1.00 65.43 72 GLU A CA 1
ATOM 553 C C . GLU A 1 80 ? -12.144 11.841 57.735 1.00 55.92 72 GLU A C 1
ATOM 554 O O . GLU A 1 80 ? -13.078 12.637 57.853 1.00 63.68 72 GLU A O 1
ATOM 560 N N . LYS A 1 81 ? -12.218 10.594 58.202 1.00 63.60 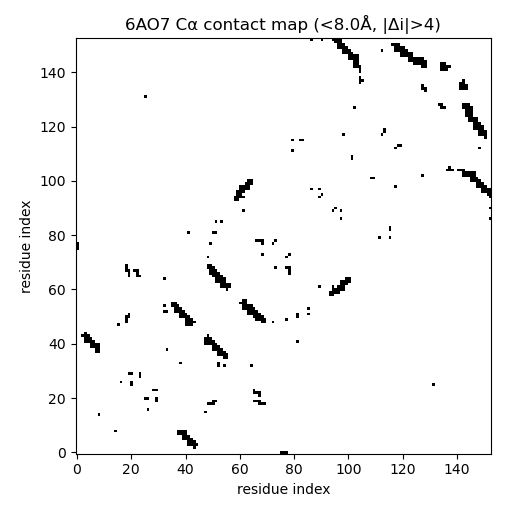73 LYS A N 1
ATOM 561 C CA . LYS A 1 81 ? -13.455 10.112 58.816 1.00 62.31 73 LYS A CA 1
ATOM 562 C C . LYS A 1 81 ? -13.751 10.793 60.148 1.00 60.13 73 LYS A C 1
ATOM 563 O O . LYS A 1 81 ? -14.907 10.784 60.591 1.00 57.41 73 LYS A O 1
ATOM 565 N N . PHE A 1 82 ? -12.743 11.387 60.784 1.00 57.55 74 PHE A N 1
ATOM 566 C CA . PHE A 1 82 ? -12.852 11.945 62.126 1.00 53.56 74 PHE A CA 1
ATOM 567 C C . PHE A 1 82 ? -12.760 13.466 62.153 1.00 48.96 74 PHE A C 1
ATOM 568 O O . PHE A 1 82 ? -12.677 14.050 63.240 1.00 46.97 74 PHE A O 1
ATOM 576 N N . GLN A 1 83 ? -12.760 14.127 61.001 1.00 48.00 75 GLN A N 1
ATOM 577 C CA . GLN A 1 83 ? -12.601 15.573 61.029 1.00 46.19 75 GLN A CA 1
ATOM 578 C C . GLN A 1 83 ? -13.893 16.241 61.499 1.00 47.22 75 GLN A C 1
ATOM 579 O O . GLN A 1 83 ? -14.967 15.634 61.517 1.00 49.90 75 GLN A O 1
ATOM 585 N N . ASN A 1 84 ? -13.767 17.511 61.895 1.00 45.44 76 ASN A N 1
ATOM 586 C CA . ASN A 1 84 ? -14.909 18.340 62.299 1.00 49.34 76 ASN A CA 1
ATOM 587 C C . ASN A 1 84 ? -15.658 17.730 63.477 1.00 49.68 76 ASN A C 1
ATOM 588 O O . ASN A 1 84 ? -16.880 17.839 63.589 1.00 54.78 76 ASN A O 1
ATOM 593 N N . GLN A 1 85 ? -14.913 17.075 64.359 1.00 45.47 77 GLN A N 1
ATOM 594 C CA . GLN A 1 85 ? -15.443 16.604 65.627 1.00 50.44 77 GLN A CA 1
ATOM 595 C C . GLN A 1 85 ? -14.633 17.148 66.793 1.00 51.05 77 GLN A C 1
ATOM 596 O O . GLN A 1 85 ? -14.772 16.644 67.910 1.00 51.54 77 GLN A O 1
ATOM 602 N N . GLY A 1 86 ? -13.783 18.155 66.557 1.00 47.61 78 GLY A N 1
ATOM 603 C CA . GLY A 1 86 ? -12.989 18.772 67.598 1.00 47.27 78 GLY A CA 1
ATOM 604 C C . GLY A 1 86 ? -11.636 18.143 67.880 1.00 46.89 78 GLY A C 1
ATOM 605 O O . GLY A 1 86 ? -10.941 18.612 68.790 1.00 46.59 78 GLY A O 1
ATOM 606 N N . ILE A 1 87 ? -11.226 17.108 67.139 1.00 45.16 79 ILE A N 1
ATOM 607 C CA . ILE A 1 87 ? -9.933 16.485 67.427 1.00 38.47 79 ILE A CA 1
ATOM 608 C C . ILE A 1 87 ? -8.783 17.443 67.123 1.00 38.27 79 ILE A C 1
ATOM 609 O O . ILE A 1 87 ? -7.800 17.506 67.872 1.00 38.78 79 ILE A O 1
ATOM 614 N N . GLY A 1 88 ? -8.874 18.193 66.022 1.00 36.13 80 GLY A N 1
ATOM 615 C CA . GLY A 1 88 ? -7.809 19.133 65.702 1.00 38.07 80 GLY A CA 1
ATOM 616 C C . GLY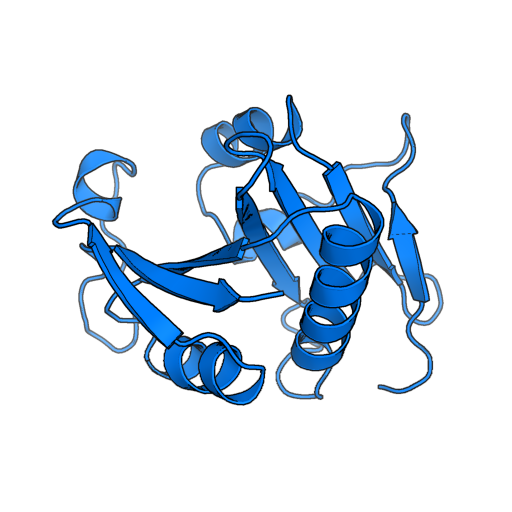 A 1 88 ? -7.565 20.144 66.810 1.00 37.38 80 GLY A C 1
ATOM 617 O O . GLY A 1 88 ? -6.416 20.447 67.146 1.00 33.67 80 GLY A O 1
ATOM 618 N N . GLY A 1 89 ? -8.642 20.665 67.400 1.00 35.96 81 GLY A N 1
ATOM 619 C CA . GLY A 1 89 ? -8.495 21.580 68.517 1.00 38.35 81 GLY A CA 1
ATOM 620 C C . GLY A 1 89 ? -7.799 20.946 69.707 1.00 40.88 81 GLY A C 1
ATOM 621 O O . GLY A 1 89 ? -6.971 21.581 70.368 1.00 42.03 81 GLY A O 1
ATOM 622 N N . GLN A 1 90 ? -8.132 19.689 70.003 1.00 39.50 82 GLN A N 1
ATOM 623 C CA . GLN A 1 90 ? -7.430 18.978 71.065 1.00 39.91 82 GLN A CA 1
ATOM 624 C C . GLN A 1 90 ? -5.949 18.850 70.740 1.00 43.48 82 GLN A C 1
ATOM 625 O O . GLN A 1 90 ? -5.096 19.026 71.619 1.00 37.97 82 GLN A O 1
ATOM 631 N N . LEU A 1 91 ? -5.625 18.558 69.475 1.00 39.88 83 LEU A N 1
ATOM 632 C CA . LEU A 1 91 ? -4.223 18.492 69.071 1.00 41.87 83 LEU A CA 1
ATOM 633 C C . LEU A 1 91 ? -3.528 19.835 69.279 1.00 37.62 83 LEU A C 1
ATOM 634 O O . LEU A 1 91 ? -2.419 19.891 69.821 1.00 37.81 83 LEU A O 1
ATOM 639 N N . LEU A 1 92 ? -4.169 20.937 68.863 1.00 33.81 84 LEU A N 1
ATOM 640 C CA . LEU A 1 92 ? -3.527 22.242 68.983 1.00 34.53 84 LEU A CA 1
ATOM 641 C C . LEU A 1 92 ? -3.237 22.597 70.440 1.00 38.40 84 LEU A C 1
ATOM 642 O O . LEU A 1 92 ? -2.165 23.136 70.751 1.00 34.27 84 LEU A O 1
ATOM 647 N N . LYS A 1 93 ? -4.180 22.309 71.342 1.00 39.28 85 LYS A N 1
ATOM 648 C CA . LYS A 1 93 ? -3.946 22.493 72.774 1.00 39.18 85 LYS A CA 1
ATOM 649 C C . LYS A 1 93 ? -2.743 21.691 73.251 1.00 43.08 85 LYS A C 1
ATOM 650 O O . LYS A 1 93 ? -1.967 22.160 74.096 1.00 44.72 85 LYS A O 1
ATOM 652 N N . ASP A 1 94 ? -2.5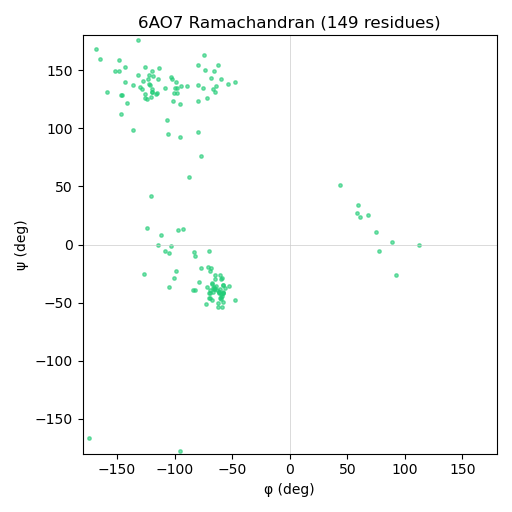98 20.458 72.757 1.00 36.84 86 ASP A N 1
ATOM 653 C CA . ASP A 1 94 ? -1.475 19.630 73.175 1.00 33.91 86 ASP A CA 1
ATOM 654 C C . ASP A 1 94 ? -0.159 20.178 72.639 1.00 35.42 86 ASP A C 1
ATOM 655 O O . ASP A 1 94 ? 0.848 20.163 73.349 1.00 38.13 86 ASP A O 1
ATOM 660 N N . VAL A 1 95 ? -0.149 20.678 71.396 1.00 34.52 87 VAL A N 1
ATOM 661 C CA . VAL A 1 95 ? 1.070 21.270 70.839 1.00 39.05 87 VAL A CA 1
ATOM 662 C C . VAL A 1 95 ? 1.525 22.446 71.687 1.00 37.79 87 VAL A C 1
ATOM 663 O O . VAL A 1 95 ? 2.723 22.604 71.963 1.00 36.14 87 VAL A O 1
ATOM 667 N N . ILE A 1 96 ? 0.577 23.308 72.072 1.00 32.44 88 ILE A N 1
ATOM 668 C CA . ILE A 1 96 ? 0.884 24.494 72.863 1.00 35.44 88 ILE A CA 1
ATOM 669 C C . ILE A 1 96 ? 1.571 24.109 74.163 1.00 42.25 88 ILE A C 1
ATOM 670 O O . ILE A 1 96 ? 2.537 24.757 74.591 1.00 46.23 88 ILE A O 1
ATOM 675 N N . LEU A 1 97 ? 1.097 23.043 74.810 1.00 45.07 89 LEU A N 1
ATOM 676 C CA . LEU A 1 97 ? 1.730 22.620 76.055 1.00 51.83 89 LEU A CA 1
ATOM 677 C C . LEU A 1 97 ? 3.122 22.048 75.802 1.00 47.15 89 LEU A C 1
ATOM 678 O O . LEU A 1 97 ? 4.060 22.331 76.556 1.00 46.20 89 LEU A O 1
ATOM 683 N N . LYS A 1 98 ? 3.279 21.248 74.744 1.00 45.56 90 LYS A N 1
ATOM 684 C CA . LYS A 1 98 ? 4.583 20.649 74.460 1.00 46.38 90 LYS A CA 1
ATOM 685 C C . LYS A 1 98 ? 5.628 21.716 74.149 1.00 40.42 90 LYS A C 1
ATOM 686 O O . LYS A 1 98 ? 6.794 21.593 74.545 1.00 40.05 90 LYS A O 1
ATOM 692 N N . ALA A 1 99 ? 5.231 22.760 73.419 1.00 38.74 91 ALA A N 1
ATOM 693 C CA . ALA A 1 99 ? 6.179 23.804 73.042 1.00 39.97 91 ALA A CA 1
ATOM 694 C C . ALA A 1 99 ? 6.589 24.633 74.250 1.00 47.34 91 ALA A C 1
ATOM 695 O O . ALA A 1 99 ? 7.765 24.996 74.397 1.00 40.11 91 ALA A O 1
ATOM 697 N N . LYS A 1 100 ? 5.622 24.957 75.110 1.00 38.82 92 LYS A N 1
ATOM 698 C CA . LYS A 1 100 ? 5.916 25.626 76.366 1.00 42.27 92 LYS A CA 1
ATOM 699 C C . LYS A 1 100 ? 6.853 24.789 77.225 1.00 47.53 92 LYS A C 1
ATOM 700 O O . LYS A 1 100 ? 7.792 25.317 77.833 1.00 48.99 92 LYS A O 1
ATOM 706 N N . ASN A 1 101 ? 6.613 23.474 77.287 1.00 45.16 93 ASN A N 1
ATOM 707 C CA . ASN A 1 101 ? 7.432 22.620 78.137 1.00 48.53 93 ASN A CA 1
ATOM 708 C C . ASN A 1 101 ? 8.879 22.572 77.667 1.00 48.96 93 ASN A C 1
ATOM 709 O O . ASN A 1 101 ? 9.782 22.332 78.475 1.00 56.16 93 ASN A O 1
ATOM 714 N N . LYS A 1 102 ? 9.126 22.800 76.381 1.00 53.67 94 LYS A N 1
ATOM 715 C CA . LYS A 1 102 ? 10.491 22.872 75.878 1.00 59.47 94 LYS A CA 1
ATOM 716 C C . LYS A 1 102 ? 11.031 24.302 75.857 1.00 56.38 94 LYS A C 1
ATOM 717 O O . LYS A 1 102 ? 12.070 24.554 75.233 1.00 63.37 94 LYS A O 1
ATOM 719 N N . PHE A 1 103 ? 10.350 25.233 76.534 1.00 49.97 95 PHE A N 1
ATOM 720 C CA . PHE A 1 103 ? 10.813 26.607 76.745 1.00 51.50 95 PHE A CA 1
ATOM 721 C C . PHE A 1 103 ? 10.846 27.430 75.453 1.00 47.82 95 PHE A C 1
ATOM 722 O O . PHE A 1 103 ? 11.630 28.379 75.333 1.00 47.54 95 PHE A O 1
ATOM 730 N N . TYR A 1 104 ? 10.032 27.087 74.463 1.00 44.23 96 TYR A N 1
ATOM 731 C CA . TYR A 1 104 ? 9.863 27.985 73.329 1.00 41.42 96 TYR A CA 1
ATOM 732 C C . TYR A 1 104 ? 9.022 29.186 73.741 1.00 45.57 96 TYR A C 1
ATOM 733 O O . TYR A 1 104 ? 8.207 29.110 74.661 1.00 45.96 96 TYR A O 1
ATOM 742 N N . LYS A 1 105 ? 9.284 30.325 73.092 1.00 43.28 97 LYS A N 1
ATOM 743 C CA . LYS A 1 105 ? 8.520 31.546 73.315 1.00 44.92 97 LYS A CA 1
ATOM 744 C C . LYS A 1 105 ? 7.478 31.814 72.232 1.00 43.37 97 LYS A C 1
ATOM 745 O O . LYS A 1 105 ? 6.455 32.448 72.519 1.00 42.90 97 LYS A O 1
ATOM 747 N N . LYS A 1 106 ? 7.701 31.359 70.994 1.00 34.38 98 LYS A N 1
ATOM 748 C CA . LYS A 1 106 ? 6.725 31.536 69.924 1.00 34.16 98 LYS A CA 1
ATOM 749 C C . LYS A 1 106 ? 6.421 30.200 69.262 1.00 40.23 98 LYS A C 1
ATOM 750 O O . LYS A 1 106 ? 7.316 29.372 69.055 1.00 32.95 98 LYS A O 1
ATOM 756 N N . LEU A 1 107 ? 5.153 30.006 68.928 1.00 36.06 99 LEU A N 1
ATOM 757 C CA . LEU A 1 107 ? 4.685 28.855 68.170 1.00 33.01 99 LEU A CA 1
ATOM 758 C C . LEU A 1 107 ? 4.134 29.364 66.847 1.00 36.80 99 LEU A C 1
ATOM 759 O O . LEU A 1 107 ? 3.333 30.305 66.822 1.00 35.64 99 LEU A O 1
ATOM 764 N N . VAL A 1 108 ? 4.581 28.768 65.754 1.00 33.19 100 VAL A N 1
ATOM 765 C CA . VAL A 1 108 ? 4.231 29.255 64.429 1.00 30.00 100 VAL A CA 1
ATOM 766 C C . VAL A 1 108 ? 3.546 28.138 63.645 1.00 31.47 100 VAL A C 1
ATOM 767 O O . VAL A 1 108 ? 3.846 26.958 63.824 1.00 33.25 100 VAL A O 1
ATOM 771 N N . ILE A 1 109 ? 2.596 28.517 62.797 1.00 29.63 101 ILE A N 1
ATOM 772 C CA . ILE A 1 109 ? 2.007 27.590 61.839 1.00 31.57 101 ILE A CA 1
ATOM 773 C C . ILE A 1 109 ? 1.743 28.338 60.540 1.00 35.94 101 ILE A C 1
ATOM 774 O O . ILE A 1 109 ? 1.334 29.504 60.552 1.00 32.70 101 ILE A O 1
ATOM 779 N N . GLY A 1 110 ? 2.001 27.673 59.418 1.00 34.81 102 GLY A N 1
ATOM 780 C CA . GLY A 1 110 ? 1.771 28.275 58.117 1.00 36.18 102 GLY A CA 1
ATOM 781 C C . GLY A 1 110 ? 0.774 27.489 57.292 1.00 35.05 102 GLY A C 1
ATOM 782 O O . GLY A 1 110 ? 0.901 26.270 57.177 1.00 35.85 102 GLY A O 1
ATOM 783 N N . THR A 1 111 ? -0.226 28.150 56.719 1.00 34.39 103 THR A N 1
ATOM 784 C CA . THR A 1 111 ? -1.205 27.452 55.900 1.00 37.79 103 THR A CA 1
ATOM 785 C C . THR A 1 111 ? -1.392 28.216 54.587 1.00 35.32 103 THR A C 1
ATOM 786 O O . THR A 1 111 ? -0.798 29.272 54.371 1.00 33.47 103 THR A O 1
ATOM 790 N N . GLY A 1 112 ? -2.206 27.662 53.687 1.00 38.18 104 GLY A N 1
ATOM 791 C CA . GLY A 1 112 ? -2.356 28.256 52.373 1.00 33.84 104 GLY A CA 1
ATOM 792 C C . GLY A 1 112 ? -3.292 29.449 52.367 1.00 31.66 104 GLY A C 1
ATOM 793 O O . GLY A 1 112 ? -4.197 29.582 53.202 1.00 30.83 104 GLY A O 1
ATOM 794 N N . ASN A 1 113 ? -3.078 30.344 51.394 1.00 30.60 105 ASN A N 1
ATOM 795 C CA . ASN A 1 113 ? -3.961 31.508 51.289 1.00 28.76 105 ASN A CA 1
ATOM 796 C C . ASN A 1 113 ? -5.418 31.099 51.073 1.00 32.87 105 ASN A C 1
ATOM 797 O O . ASN A 1 113 ? -6.329 31.811 51.496 1.00 34.35 105 ASN A O 1
ATOM 802 N N . SER A 1 114 ? -5.652 29.965 50.433 1.00 39.38 106 SER A N 1
ATOM 803 C CA . SER A 1 114 ? -7.002 29.491 50.149 1.00 43.81 106 SER A CA 1
ATOM 804 C C . SER A 1 114 ? -7.640 28.754 51.321 1.00 39.34 106 SER A C 1
ATOM 805 O O . SER A 1 114 ? -8.833 28.434 51.248 1.00 37.23 106 SER A O 1
ATOM 808 N N . SER A 1 115 ? -6.886 28.500 52.391 1.00 34.75 107 SER A N 1
ATOM 809 C CA . SER A 1 115 ? -7.335 27.683 53.524 1.00 35.96 107 SER A CA 1
ATOM 810 C C . SER A 1 115 ? -8.072 28.526 54.559 1.00 29.61 107 SER A C 1
ATOM 811 O O . SER A 1 115 ? -7.678 28.596 55.727 1.00 29.15 107 SER A O 1
ATOM 814 N N . THR A 1 116 ? -9.157 29.179 54.109 1.00 33.88 108 THR A N 1
ATOM 815 C CA . THR A 1 116 ? -9.819 30.163 54.954 1.00 38.24 108 THR A CA 1
ATOM 816 C C . THR A 1 116 ? -10.487 29.521 56.162 1.00 41.11 108 THR A C 1
ATOM 817 O O . THR A 1 116 ? -10.529 30.134 57.233 1.00 35.60 108 THR A O 1
ATOM 821 N N . GLY A 1 117 ? -10.998 28.290 56.028 1.00 37.30 109 GLY A N 1
ATOM 822 C CA . GLY A 1 117 ? -11.470 27.574 57.204 1.00 36.61 109 GLY A CA 1
ATOM 823 C C . GLY A 1 117 ? -10.398 27.371 58.257 1.00 39.18 109 GLY A C 1
ATOM 824 O O . GLY A 1 117 ? -10.648 27.550 59.453 1.00 35.22 109 GLY A O 1
ATOM 825 N N . GLN A 1 118 ? -9.189 26.972 57.834 1.00 33.60 110 GLN A N 1
ATOM 826 C CA . GLN A 1 118 ? -8.096 26.792 58.779 1.00 31.22 110 GLN A CA 1
ATOM 827 C C . GLN A 1 118 ? -7.675 28.113 59.415 1.00 34.77 110 GLN A C 1
ATOM 828 O O . GLN A 1 118 ? -7.257 28.140 60.576 1.00 33.07 110 GLN A O 1
ATOM 834 N N . LEU A 1 119 ? -7.708 29.213 58.651 1.00 26.87 111 LEU A N 1
ATOM 835 C CA . LEU A 1 119 ? -7.377 30.503 59.250 1.00 26.92 111 LEU A CA 1
ATOM 836 C C . LEU A 1 119 ? -8.288 30.819 60.437 1.00 30.66 111 LEU A C 1
ATOM 837 O O . LEU A 1 119 ? -7.838 31.410 61.426 1.00 30.56 111 LEU A O 1
ATOM 842 N N . TYR A 1 120 ? -9.562 30.417 60.371 1.00 29.05 112 TYR A N 1
ATOM 843 C CA . TYR A 1 120 ? -10.427 30.535 61.544 1.00 28.98 112 TYR A CA 1
ATOM 844 C C . TYR A 1 120 ? -9.899 29.694 62.699 1.00 31.19 112 TYR A C 1
ATOM 845 O O . TYR A 1 120 ? -9.713 30.198 63.814 1.00 29.39 112 TYR A O 1
ATOM 854 N N . LEU A 1 121 ? -9.671 28.396 62.452 1.00 26.82 113 LEU A N 1
ATOM 855 C CA . LEU A 1 121 ? -9.390 27.461 63.540 1.00 26.74 113 LEU A CA 1
ATOM 856 C C . LEU A 1 121 ? -8.145 27.867 64.319 1.00 30.51 113 LEU A C 1
ATOM 857 O O . LEU A 1 121 ? -8.147 27.858 65.556 1.00 30.38 113 LEU A O 1
ATOM 862 N N . TYR A 1 122 ? -7.057 28.195 63.616 1.00 28.86 114 TYR A N 1
ATOM 863 C CA . TYR A 1 122 ? -5.826 28.542 64.331 1.00 28.13 114 TYR A CA 1
ATOM 864 C C . TYR A 1 122 ? -6.007 29.825 65.142 1.00 25.40 114 TYR A C 1
ATOM 865 O O . TYR A 1 122 ? -5.532 29.925 66.280 1.00 30.43 114 TYR A O 1
ATOM 874 N N . GLN A 1 123 ? -6.735 30.800 64.604 1.00 25.73 115 GLN A N 1
ATOM 875 C CA . GLN A 1 123 ? -6.974 32.021 65.371 1.00 27.70 115 GLN A CA 1
ATOM 876 C C . GLN A 1 123 ? -7.839 31.755 66.593 1.00 28.58 115 GLN A C 1
ATOM 877 O O . GLN A 1 123 ? -7.626 32.365 67.650 1.00 29.48 115 GLN A O 1
ATOM 883 N N . LYS A 1 124 ? -8.830 30.866 66.463 1.00 29.31 116 LYS A N 1
ATOM 884 C CA . LYS A 1 124 ? -9.636 30.464 67.614 1.00 30.58 116 LYS A CA 1
ATOM 885 C C . LYS A 1 124 ? -8.761 29.990 68.772 1.00 39.06 116 LYS A C 1
ATOM 886 O O . LYS A 1 124 ? -9.089 30.218 69.942 1.00 35.12 116 LYS A O 1
ATOM 892 N N . TYR A 1 125 ? -7.648 29.320 68.471 1.00 37.22 117 TYR A N 1
ATOM 893 C CA . TYR A 1 125 ? -6.780 28.795 69.516 1.00 43.14 117 TYR A CA 1
ATOM 894 C C . TYR A 1 125 ? -5.594 29.704 69.837 1.00 45.83 117 TYR A C 1
ATOM 895 O O . TYR A 1 125 ? -4.681 29.291 70.561 1.00 51.40 117 TYR A O 1
ATOM 904 N N . GLY A 1 126 ? -5.6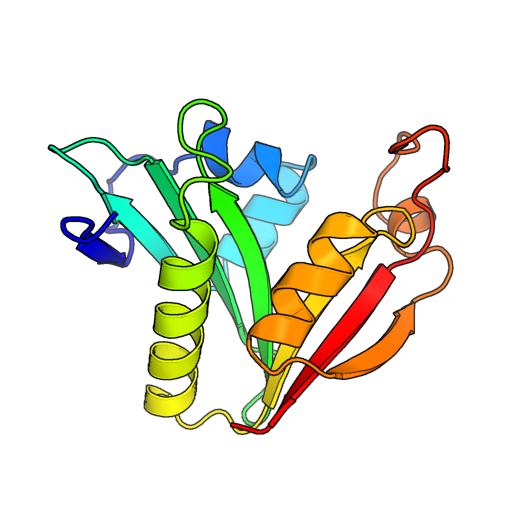00 30.937 69.351 1.00 31.29 118 GLY A N 1
ATOM 905 C CA . GLY A 1 126 ? -4.680 31.942 69.851 1.00 37.16 118 GLY A CA 1
ATOM 906 C C . GLY A 1 126 ? -3.624 32.400 68.876 1.00 39.37 118 GLY A C 1
ATOM 907 O O . GLY A 1 126 ? -2.814 33.262 69.232 1.00 42.14 118 GLY A O 1
ATOM 908 N N . PHE A 1 127 ? -3.600 31.869 67.662 1.00 36.55 119 PHE A N 1
ATOM 909 C CA . PHE A 1 127 ? -2.618 32.292 66.674 1.00 31.82 119 PHE A CA 1
ATOM 910 C C . PHE A 1 127 ? -3.053 33.599 66.033 1.00 31.95 119 PHE A C 1
ATOM 911 O O . PHE A 1 127 ? -4.224 33.781 65.706 1.00 39.13 119 PHE A O 1
ATOM 919 N N . ARG A 1 128 ? -2.104 34.515 65.865 1.00 31.41 120 ARG A N 1
ATOM 920 C CA . ARG A 1 128 ? -2.344 35.771 65.162 1.00 32.94 120 ARG A CA 1
ATOM 921 C C . ARG A 1 128 ? -1.736 35.674 63.771 1.00 36.71 120 ARG A C 1
ATOM 922 O O . ARG A 1 128 ? -0.667 35.089 63.599 1.00 35.68 120 ARG A O 1
ATOM 930 N N . ILE A 1 129 ? -2.392 36.272 62.778 1.00 34.45 121 ILE A N 1
ATOM 931 C CA . ILE A 1 129 ? -1.788 36.306 61.451 1.00 39.73 121 ILE A CA 1
ATOM 932 C C . ILE A 1 129 ? -0.620 37.288 61.465 1.00 39.28 121 ILE A C 1
ATOM 933 O O . ILE A 1 129 ? -0.770 38.439 61.889 1.00 36.47 121 ILE A O 1
ATOM 938 N N . THR A 1 130 ? 0.569 36.830 61.050 1.00 33.36 122 THR A N 1
ATOM 939 C CA . THR A 1 130 ? 1.725 37.720 61.180 1.00 37.41 122 THR A CA 1
ATOM 940 C C . THR A 1 130 ? 2.529 37.949 59.905 1.00 38.19 122 THR A C 1
ATOM 941 O O . THR A 1 130 ? 3.186 38.990 59.785 1.00 35.53 122 THR A O 1
ATOM 945 N N . ASP A 1 131 ? 2.505 37.019 58.952 1.00 35.38 123 ASP A N 1
ATOM 946 C CA . ASP A 1 131 ? 3.420 37.109 57.818 1.00 38.52 123 ASP A CA 1
ATOM 947 C C . ASP A 1 131 ? 2.812 36.452 56.589 1.00 39.97 123 ASP A C 1
ATOM 948 O O . ASP A 1 131 ? 2.055 35.485 56.697 1.00 34.59 123 ASP A O 1
ATOM 953 N N . ILE A 1 132 ? 3.167 36.977 55.413 1.00 36.49 124 ILE A N 1
ATOM 954 C CA . ILE A 1 132 ? 2.832 36.355 54.133 1.00 33.58 124 ILE A CA 1
ATOM 955 C C . ILE A 1 132 ? 4.127 35.923 53.451 1.00 40.95 124 ILE A C 1
ATOM 956 O O . ILE A 1 132 ? 5.065 36.719 53.335 1.00 41.40 124 ILE A O 1
ATOM 961 N N . ARG A 1 133 ? 4.173 34.678 52.994 1.00 36.94 125 ARG A N 1
ATOM 962 C CA . ARG A 1 133 ? 5.277 34.155 52.190 1.00 46.44 125 ARG A CA 1
ATOM 963 C C . ARG A 1 133 ? 4.798 34.042 50.742 1.00 47.87 125 ARG A C 1
ATOM 964 O O . ARG A 1 133 ? 4.213 33.034 50.350 1.00 42.60 125 ARG A O 1
ATOM 972 N N . LYS A 1 134 ? 5.083 35.066 49.939 1.00 45.85 126 LYS A N 1
ATOM 973 C CA . LYS A 1 134 ? 4.568 35.112 48.574 1.00 44.90 126 LYS A CA 1
ATOM 974 C C . LYS A 1 134 ? 5.139 33.981 47.727 1.00 45.67 126 LYS A C 1
ATOM 975 O O . LYS A 1 134 ? 6.354 33.758 47.700 1.00 45.43 126 LYS A O 1
ATOM 981 N N . ASN A 1 135 ? 4.254 33.269 47.026 1.00 40.76 127 ASN A N 1
ATOM 982 C CA . ASN A 1 135 ? 4.632 32.193 46.107 1.00 53.00 127 ASN A CA 1
ATOM 983 C C . ASN A 1 135 ? 5.367 31.043 46.796 1.00 47.37 127 ASN A C 1
ATOM 984 O O . ASN A 1 135 ? 6.094 30.295 46.140 1.00 48.23 127 ASN A O 1
ATOM 989 N N . PHE A 1 136 ? 5.171 30.869 48.106 1.00 46.76 128 PHE A N 1
ATOM 990 C CA . PHE A 1 136 ? 5.807 29.759 48.807 1.00 47.49 128 PHE A CA 1
ATOM 991 C C . PHE A 1 136 ? 5.422 28.418 48.190 1.00 53.79 128 PHE A C 1
ATOM 992 O O . PHE A 1 136 ? 6.285 27.573 47.922 1.00 53.20 128 PHE A O 1
ATOM 1000 N N . PHE A 1 137 ? 4.120 28.193 47.985 1.00 48.37 129 PHE A N 1
ATOM 1001 C CA . PHE A 1 137 ? 3.677 26.910 47.453 1.00 49.40 129 PHE A CA 1
ATOM 1002 C C . PHE A 1 137 ? 4.041 26.772 45.982 1.00 55.43 129 PHE A C 1
ATOM 1003 O O . PHE A 1 137 ? 4.410 25.681 45.527 1.00 56.01 129 PHE A O 1
ATOM 1011 N N . LYS A 1 138 ? 3.972 27.870 45.225 1.00 59.66 130 LYS A N 1
ATOM 1012 C CA . LYS A 1 138 ? 4.403 27.822 43.831 1.00 66.96 130 LYS A CA 1
ATOM 1013 C C . LYS A 1 138 ? 5.875 27.443 43.725 1.00 60.57 130 LYS A C 1
ATOM 1014 O O . LYS A 1 138 ? 6.263 26.681 42.833 1.00 64.81 130 LYS A O 1
ATOM 1016 N N . ASP A 1 139 ? 6.709 27.948 44.639 1.00 53.79 131 ASP A N 1
ATOM 1017 C CA . ASP A 1 139 ? 8.143 27.688 44.565 1.00 59.01 131 ASP A CA 1
ATOM 1018 C C . ASP A 1 139 ? 8.511 26.302 45.081 1.00 60.51 131 ASP A C 1
ATOM 1019 O O . ASP A 1 139 ? 9.469 25.699 44.588 1.00 60.53 131 ASP A O 1
ATOM 1024 N N . ASN A 1 140 ? 7.780 25.783 46.062 1.00 53.68 132 ASN A N 1
ATOM 1025 C CA . ASN A 1 140 ? 8.201 24.583 46.766 1.00 56.02 132 ASN A CA 1
ATOM 1026 C C . ASN A 1 140 ? 7.437 23.328 46.377 1.00 59.21 132 ASN A C 1
ATOM 1027 O O . ASN A 1 140 ? 7.821 22.235 46.810 1.00 61.07 132 ASN A O 1
ATOM 1032 N N . TYR A 1 141 ? 6.382 23.440 45.578 1.00 62.37 133 TYR A N 1
ATOM 1033 C CA . TYR A 1 141 ? 5.659 22.269 45.105 1.00 67.70 133 TYR A CA 1
ATOM 1034 C C . TYR A 1 141 ? 5.529 22.362 43.589 1.00 69.55 133 TYR A C 1
ATOM 1035 O O . TYR A 1 141 ? 5.156 23.426 43.062 1.00 72.57 133 TYR A O 1
ATOM 1044 N N . PRO A 1 142 ? 5.810 21.287 42.863 1.00 73.91 134 PRO A N 1
ATOM 1045 C CA . PRO A 1 142 ? 5.796 21.356 41.395 1.00 82.59 134 PRO A CA 1
ATOM 1046 C C . PRO A 1 142 ? 4.402 21.581 40.824 1.00 82.50 134 PRO A C 1
ATOM 1047 O O . PRO A 1 142 ? 4.212 22.455 39.971 1.00 82.97 134 PRO A O 1
ATOM 1051 N N . GLU A 1 143 ? 3.422 20.812 41.291 1.00 85.37 135 GLU A N 1
ATOM 1052 C CA . GLU A 1 143 ? 2.068 20.950 40.770 1.00 87.48 135 GLU A CA 1
ATOM 1053 C C . GLU A 1 143 ? 1.293 21.992 41.570 1.00 84.39 135 GLU A C 1
ATOM 1054 O O . GLU A 1 143 ? 1.368 22.006 42.803 1.00 83.96 135 GLU A O 1
ATOM 1056 N N . PRO A 1 144 ? 0.546 22.872 40.903 1.00 78.32 136 PRO A N 1
ATOM 1057 C CA . PRO A 1 144 ? -0.253 23.858 41.634 1.00 68.43 136 PRO A CA 1
ATOM 1058 C C . PRO A 1 144 ? -1.294 23.178 42.510 1.00 62.27 136 PRO A C 1
ATOM 1059 O O . PRO A 1 144 ? -1.737 22.063 42.242 1.00 61.21 136 PRO A O 1
ATOM 1063 N N . ILE A 1 145 ? -1.690 23.878 43.571 1.00 63.76 137 ILE A N 1
ATOM 1064 C CA . ILE A 1 145 ? -2.627 23.366 44.565 1.00 59.77 137 ILE A CA 1
ATOM 1065 C C . ILE A 1 145 ? -3.824 24.304 44.635 1.00 52.70 137 ILE A C 1
ATOM 1066 O O . ILE A 1 145 ? -3.655 25.526 44.632 1.00 39.86 137 ILE A O 1
ATOM 1071 N N . TRP A 1 146 ? -5.028 23.736 44.717 1.00 47.68 138 TRP A N 1
ATOM 1072 C CA . TRP A 1 146 ? -6.257 24.511 44.672 1.00 46.80 138 TRP A CA 1
ATOM 1073 C C . TRP A 1 146 ? -7.208 24.110 45.793 1.00 49.36 138 TRP A C 1
ATOM 1074 O O . TRP A 1 146 ? -7.323 22.934 46.141 1.00 53.98 138 TRP A O 1
ATOM 1085 N N . GLU A 1 147 ? -7.950 25.094 46.296 1.00 47.70 139 GLU A N 1
ATOM 1086 C CA . GLU A 1 147 ? -8.916 24.896 47.370 1.00 53.74 139 GLU A CA 1
ATOM 1087 C C . GLU A 1 147 ? -10.071 25.854 47.143 1.00 51.17 139 GLU A C 1
ATOM 1088 O O . GLU A 1 147 ? -9.837 27.053 46.980 1.00 41.69 139 GLU A O 1
ATOM 1094 N N . ASN A 1 148 ? -11.304 25.347 47.154 1.00 51.90 140 ASN A N 1
ATOM 1095 C CA . ASN A 1 148 ? -12.476 26.213 47.045 1.00 47.85 140 ASN A CA 1
ATOM 1096 C C . ASN A 1 148 ? -12.446 27.032 45.767 1.00 43.25 140 ASN A C 1
ATOM 1097 O O . ASN A 1 148 ? -12.982 28.142 45.719 1.00 45.64 140 ASN A O 1
ATOM 1102 N N . GLY A 1 149 ? -11.783 26.509 44.739 1.00 42.38 141 GLY A N 1
ATOM 1103 C CA . GLY A 1 149 ? -11.652 27.227 43.491 1.00 33.86 141 GLY A CA 1
ATOM 1104 C C . GLY A 1 149 ? -10.664 28.366 43.519 1.00 35.47 141 GLY A C 1
ATOM 1105 O O . GLY A 1 149 ? -10.638 29.159 42.571 1.00 35.07 141 GLY A O 1
ATOM 1106 N N . ILE A 1 150 ? -9.865 28.468 44.578 1.00 33.95 142 ILE A N 1
ATOM 1107 C CA . ILE A 1 150 ? -8.803 29.465 44.725 1.00 38.64 142 ILE A CA 1
ATOM 1108 C C . ILE A 1 150 ? -7.476 28.737 44.589 1.00 41.56 142 ILE A C 1
ATOM 1109 O O . ILE A 1 150 ? -7.284 27.681 45.198 1.00 36.54 142 ILE A O 1
ATOM 1114 N N . GLU A 1 151 ? -6.556 29.302 43.821 1.00 39.54 143 GLU A N 1
ATOM 1115 C CA . GLU A 1 151 ? -5.231 28.712 43.722 1.00 38.23 143 GLU A CA 1
ATOM 1116 C C . GLU A 1 151 ? -4.445 29.008 44.994 1.00 35.94 143 GLU A C 1
ATOM 1117 O O . GLU A 1 151 ? -4.438 30.140 45.492 1.00 32.12 143 GLU A O 1
ATOM 1123 N N . CYS A 1 152 ? -3.787 27.989 45.518 1.00 38.90 144 CYS A N 1
ATOM 1124 C CA . CYS A 1 152 ? -3.029 28.094 46.760 1.00 41.01 144 CYS A CA 1
ATOM 1125 C C . CYS A 1 152 ? -1.573 28.376 46.404 1.00 36.55 144 CYS A C 1
ATOM 1126 O O . CYS A 1 152 ? -0.777 27.457 46.192 1.00 45.05 144 CYS A O 1
ATOM 1129 N N . THR A 1 153 ? -1.213 29.656 46.352 1.00 36.50 145 THR A N 1
ATOM 1130 C CA . THR A 1 153 ? 0.135 30.071 45.964 1.00 34.00 145 THR A CA 1
ATOM 1131 C C . THR A 1 153 ? 0.998 30.522 47.135 1.00 42.65 145 THR A C 1
ATOM 1132 O O . THR A 1 153 ? 2.215 30.302 47.127 1.00 40.26 145 THR A O 1
ATOM 1136 N N . ASP A 1 154 ? 0.414 31.193 48.120 1.00 39.62 146 ASP A N 1
ATOM 1137 C CA . ASP A 1 154 ? 1.176 31.864 49.161 1.00 37.64 146 ASP A CA 1
ATOM 1138 C C . ASP A 1 154 ? 0.936 31.191 50.503 1.00 36.26 146 ASP A C 1
ATOM 1139 O O . ASP A 1 154 ? -0.112 30.584 50.738 1.00 36.48 146 ASP A O 1
ATOM 1144 N N . MET A 1 155 ? 1.920 31.279 51.391 1.00 38.31 147 MET A N 1
ATOM 1145 C CA . MET A 1 155 ? 1.750 30.772 52.742 1.00 33.89 147 MET A CA 1
ATOM 1146 C C . MET A 1 155 ? 1.391 31.923 53.668 1.00 39.28 147 MET A C 1
ATOM 1147 O O . MET A 1 155 ? 2.048 32.969 53.643 1.00 41.47 147 MET A O 1
ATOM 1152 N N . ILE A 1 156 ? 0.336 31.736 54.461 1.00 32.09 148 ILE A N 1
ATOM 1153 C CA . ILE A 1 156 ? -0.017 32.650 55.539 1.00 30.96 148 ILE A CA 1
ATOM 1154 C C . ILE A 1 156 ? 0.571 32.107 56.826 1.00 32.83 148 ILE A C 1
ATOM 1155 O O . ILE A 1 156 ? 0.258 30.981 57.232 1.00 31.35 148 ILE A O 1
ATOM 1160 N N . LEU A 1 157 ? 1.431 32.890 57.468 1.00 31.53 149 LEU A N 1
ATOM 1161 C CA . LEU A 1 157 ? 2.101 32.456 58.687 1.00 31.75 149 LEU A CA 1
ATOM 1162 C C . LEU A 1 157 ? 1.395 33.076 59.885 1.00 36.17 149 LEU A C 1
ATOM 1163 O O . LEU A 1 157 ? 1.162 34.288 59.907 1.00 33.98 149 LEU A O 1
ATOM 1168 N N . LEU A 1 158 ? 1.060 32.252 60.872 1.00 29.02 150 LEU A N 1
ATOM 1169 C CA . LEU A 1 158 ? 0.437 32.712 62.103 1.00 33.59 150 LEU A CA 1
ATOM 1170 C C . LEU A 1 158 ? 1.333 32.367 63.282 1.00 33.37 150 LEU A C 1
ATOM 1171 O O . LEU A 1 158 ? 2.028 31.356 63.270 1.00 35.51 150 LEU A O 1
ATOM 1176 N N . THR A 1 159 ? 1.280 33.201 64.317 1.00 32.55 151 THR A N 1
ATOM 1177 C CA . THR A 1 159 ? 2.216 33.130 65.425 1.00 34.65 151 THR A CA 1
ATOM 1178 C C . THR A 1 159 ? 1.465 33.280 66.727 1.00 32.30 151 THR A C 1
ATOM 1179 O O . THR A 1 159 ? 0.600 34.146 66.858 1.00 35.38 151 THR A O 1
ATOM 1183 N N . MET A 1 160 ? 1.826 32.458 67.698 1.00 33.69 152 MET A N 1
ATOM 1184 C CA . MET A 1 160 ? 1.255 32.535 69.031 1.00 42.40 152 MET A CA 1
ATOM 1185 C C . MET A 1 160 ? 2.380 32.781 70.017 1.00 42.88 152 MET A C 1
ATOM 1186 O O . MET A 1 160 ? 3.368 32.041 70.019 1.00 38.56 152 MET A O 1
ATOM 1191 N N . GLU A 1 161 ? 2.238 33.817 70.844 1.00 42.44 153 GLU A N 1
ATOM 1192 C CA . GLU A 1 161 ? 3.200 34.050 71.916 1.00 47.09 153 GLU A CA 1
ATOM 1193 C C . GLU A 1 161 ? 2.866 33.109 73.066 1.00 51.10 153 GLU A C 1
ATOM 1194 O O . GLU A 1 161 ? 1.734 33.104 73.560 1.00 56.82 153 GLU A O 1
ATOM 1196 N N . LEU A 1 162 ? 3.833 32.296 73.473 1.00 48.67 154 LEU A N 1
ATOM 1197 C CA . LEU A 1 162 ? 3.591 31.259 74.471 1.00 53.13 154 LEU A CA 1
ATOM 1198 C C . LEU A 1 162 ? 3.817 31.785 75.878 1.00 62.93 154 LEU A C 1
ATOM 1199 O O . LEU A 1 162 ? 4.508 32.786 76.071 1.00 59.26 154 LEU A O 1
#

Sequence (153 aa):
KDNITIHPHTAGTPIIPYDLLLLADPSKELIDQYLTSGELYLAKYNNEIIIGCYVLYPWDFETTEIKNIAVAEKFQNQGIGGQLLKDVILKAKNKFYKKLVIGTGNSSTGQLYLYQKYGFRITDIRKNFFKDNYPEPIWENGIECTDMILLTMEL

Nearest PDB structures (foldseek):
  6ao7-assembly1_A-2  TM=1.007E+00  e=6.729E-31  Elizabethkingia anophelis
  1y9k-assembly3_C  TM=9.715E-01  e=1.581E-18  Bacillus cereus ATCC 14579
  1yvk-assembly1_D  TM=9.455E-01  e=1.137E-17  Bacillus subtilis subsp. subtilis str. 168
  7rb3-assembly1_A  TM=8.430E-01  e=2.388E-08  Homo sapiens
  8iym-assembly1_A  TM=7.249E-01  e=1.656E-09  Helicobacter pylori 26695

Foldseek 3Di:
DPQKDKDWDDPPDDDPVVFQCVFPVDPVVVVVQVVQWTKMFIDDPRDGFWIWIWHDPDLAEIEGAGTGGHPVPPPPCVSVVVVVVVVVVCVVSVHFKYKYKDFPQPVVVVVVVVVVAWAFDDKAAQPCVVPPPDWDDDPNHTGGMITMTMHGD

B-factor: mean 47.86, std 14.96, range [25.4, 107.72]

CATH classification: 3.40.630.30